Protein AF-A0A6B3ENW8-F1 (afdb_monomer_lite)

Secondary structure (DSSP, 8-state):
---HHHHHHHHHHHHHHHHHHHHHTTTS-HHHHHHHHHHHHHHHHHHHHHHHS-----HHHHHHHHHHHH-

Radius of gyration: 15.23 Å; chains: 1; bounding box: 34×21×38 Å

Foldseek 3Di:
DPDPVVVVVVVVVVVVVVVVLVVVVVPDPPVVSVLCVQLVVLVVVVVCCVPPVVDDPDPVSVVVSCVSNVD

pLDDT: mean 82.15, std 6.18, range [53.28, 90.44]

Sequence (71 aa):
FTRLWPSLLTAGGYVVCFALLAQALKTLQVGTAYAIWAGAGTALIALIGMMFLGESVTLVRLAGIALVIGG

Structure (mmCIF, N/CA/C/O backbone):
data_AF-A0A6B3ENW8-F1
#
_entry.id   AF-A0A6B3ENW8-F1
#
loop_
_atom_site.group_PDB
_atom_site.id
_atom_site.type_symbol
_atom_site.label_atom_id
_atom_site.label_alt_id
_atom_site.label_comp_id
_atom_site.label_asym_id
_atom_site.label_entity_id
_atom_site.label_seq_id
_atom_site.pdbx_PDB_ins_code
_atom_site.Cartn_x
_atom_site.Cartn_y
_atom_site.Cartn_z
_atom_site.occupancy
_atom_site.B_iso_or_equiv
_atom_site.auth_seq_id
_atom_site.auth_comp_id
_atom_site.auth_asym_id
_atom_site.auth_atom_id
_atom_site.pdbx_PDB_model_num
ATOM 1 N N . PHE A 1 1 ? -4.612 12.971 -19.238 1.00 53.28 1 PHE A N 1
ATOM 2 C CA . PHE A 1 1 ? -6.064 12.773 -19.048 1.00 53.28 1 PHE A CA 1
ATOM 3 C C . PHE A 1 1 ? -6.801 13.048 -20.356 1.00 53.28 1 PHE A C 1
ATOM 5 O O . PHE A 1 1 ? -7.522 14.025 -20.466 1.00 53.28 1 PHE A O 1
ATOM 12 N N . THR A 1 2 ? -6.574 12.220 -21.379 1.00 61.81 2 THR A N 1
ATOM 13 C CA . THR A 1 2 ? -7.005 12.531 -22.763 1.00 61.81 2 THR A CA 1
ATOM 14 C C . THR A 1 2 ? -7.965 11.471 -23.318 1.00 61.81 2 THR A C 1
ATOM 16 O O . THR A 1 2 ? -8.441 11.581 -24.440 1.00 61.81 2 THR A O 1
ATOM 19 N N . ARG A 1 3 ? -8.287 10.437 -22.525 1.00 68.12 3 ARG A N 1
ATOM 20 C CA . ARG A 1 3 ? -9.295 9.422 -22.850 1.00 68.12 3 ARG A CA 1
ATOM 21 C C . ARG A 1 3 ? -10.273 9.293 -21.684 1.00 68.12 3 ARG A C 1
ATOM 23 O O . ARG A 1 3 ? -9.863 8.958 -20.577 1.00 68.12 3 ARG A O 1
ATOM 30 N N . LEU A 1 4 ? -11.551 9.551 -21.958 1.00 75.25 4 LEU A N 1
ATOM 31 C CA . LEU A 1 4 ? -12.644 9.572 -20.976 1.00 75.25 4 LEU A CA 1
ATOM 32 C C . LEU A 1 4 ? -12.805 8.234 -20.236 1.00 75.25 4 LEU A C 1
ATOM 34 O O . LEU A 1 4 ? -12.970 8.215 -19.020 1.00 75.25 4 LEU A O 1
ATOM 38 N N . TRP A 1 5 ? -12.682 7.118 -20.957 1.00 78.25 5 TRP A N 1
ATOM 39 C CA . TRP A 1 5 ? -12.873 5.769 -20.414 1.00 78.25 5 TRP A CA 1
ATOM 40 C C . TRP A 1 5 ? -11.863 5.376 -19.318 1.00 78.25 5 TRP A C 1
ATOM 42 O O . TRP A 1 5 ? -12.301 5.039 -18.219 1.00 78.25 5 TRP A O 1
ATOM 52 N N . PRO A 1 6 ? -10.533 5.463 -19.536 1.00 80.31 6 PRO A N 1
ATOM 53 C CA . PRO A 1 6 ? -9.550 5.203 -18.482 1.00 80.31 6 PRO A CA 1
ATOM 54 C C . PRO A 1 6 ? -9.697 6.111 -17.257 1.00 80.31 6 PRO A C 1
ATOM 56 O O . PRO A 1 6 ? -9.442 5.671 -16.141 1.00 80.31 6 PRO A O 1
ATOM 59 N N . SER A 1 7 ? -10.104 7.370 -17.453 1.00 80.62 7 SER A N 1
ATOM 60 C CA . SER A 1 7 ? -10.280 8.337 -16.361 1.00 80.62 7 SER A CA 1
ATOM 61 C C . SER A 1 7 ? -11.503 8.043 -15.489 1.00 80.62 7 SER A C 1
ATOM 63 O O . SER A 1 7 ? -11.440 8.204 -14.275 1.00 80.62 7 SER A O 1
ATOM 65 N N . LEU A 1 8 ? -12.597 7.566 -16.085 1.00 86.12 8 LEU A N 1
ATOM 66 C CA . LEU A 1 8 ? -13.770 7.097 -15.342 1.00 86.12 8 LEU A CA 1
ATOM 67 C C . LEU A 1 8 ? -13.459 5.846 -14.517 1.00 86.12 8 LEU A C 1
ATOM 69 O O . LEU A 1 8 ? -13.914 5.726 -13.383 1.00 86.12 8 LEU A O 1
ATOM 73 N N . LEU A 1 9 ? -12.643 4.944 -15.063 1.00 87.38 9 LEU A N 1
ATOM 74 C CA . LEU A 1 9 ? -12.224 3.720 -14.384 1.00 87.38 9 LEU A CA 1
ATOM 75 C C . LEU A 1 9 ? -11.350 4.019 -13.157 1.00 87.38 9 LEU A C 1
ATOM 77 O O . LEU A 1 9 ? -11.593 3.470 -12.084 1.00 87.38 9 LEU A O 1
ATOM 81 N N . THR A 1 10 ? -10.381 4.934 -13.276 1.00 85.62 10 THR A N 1
ATOM 82 C CA . THR A 1 10 ? -9.572 5.373 -12.127 1.00 85.62 10 THR A CA 1
ATOM 83 C C . THR A 1 10 ? -10.392 6.136 -11.097 1.00 85.62 10 THR A C 1
ATOM 85 O O . THR A 1 10 ? -10.238 5.873 -9.907 1.00 85.62 10 THR A O 1
ATOM 88 N N . ALA A 1 11 ? -11.292 7.027 -11.523 1.00 87.62 11 ALA A N 1
ATOM 89 C CA . ALA A 1 11 ? -12.182 7.738 -10.608 1.00 87.62 11 ALA A CA 1
ATOM 90 C C . ALA A 1 11 ? -13.094 6.767 -9.837 1.00 87.62 11 ALA A C 1
ATOM 92 O O . ALA A 1 11 ? -13.171 6.836 -8.613 1.00 87.62 11 ALA A O 1
ATOM 93 N N . GLY A 1 12 ? -13.721 5.814 -10.533 1.00 90.44 12 GLY A N 1
ATOM 94 C CA . GLY A 1 12 ? -14.548 4.779 -9.914 1.00 90.44 12 GLY A CA 1
ATOM 95 C C . GLY A 1 12 ? -13.755 3.897 -8.948 1.00 90.44 12 GLY A C 1
ATOM 96 O O . GLY A 1 12 ? -14.191 3.677 -7.819 1.00 90.44 12 GLY A O 1
ATOM 97 N N . GLY A 1 13 ? -12.557 3.458 -9.344 1.00 86.62 13 GLY A N 1
ATOM 98 C CA . GLY A 1 13 ? -11.665 2.685 -8.477 1.00 86.62 13 GLY A CA 1
ATOM 99 C C . GLY A 1 13 ? -11.286 3.438 -7.200 1.00 86.62 13 GLY A C 1
ATOM 100 O O . GLY A 1 13 ? -11.321 2.864 -6.112 1.00 86.62 13 GLY A O 1
ATOM 101 N N . TYR A 1 14 ? -11.008 4.739 -7.310 1.00 85.44 14 TYR A N 1
ATOM 102 C CA . TYR A 1 14 ? -10.727 5.594 -6.158 1.00 85.44 14 TYR A CA 1
ATOM 103 C C . TYR A 1 14 ? -11.917 5.703 -5.203 1.00 85.44 14 TYR A C 1
ATOM 105 O O . TYR A 1 14 ? -11.741 5.567 -3.992 1.00 85.44 14 TYR A O 1
ATOM 113 N N . VAL A 1 15 ? -13.126 5.905 -5.733 1.00 89.56 15 VAL A N 1
ATOM 114 C C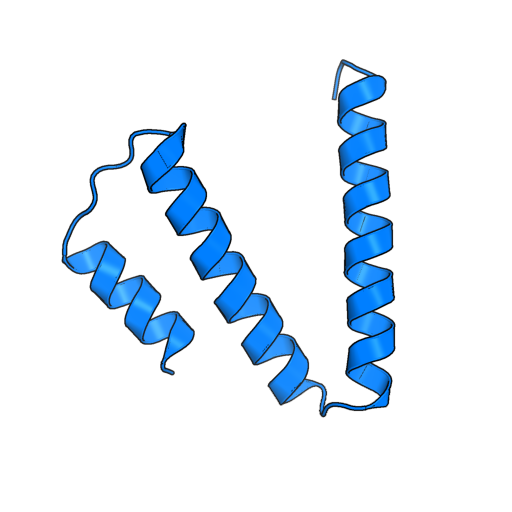A . VAL A 1 15 ? -14.352 5.980 -4.924 1.00 89.56 15 VAL A CA 1
ATOM 115 C C . VAL A 1 15 ? -14.580 4.675 -4.161 1.00 89.56 15 VAL A C 1
ATOM 117 O O . VAL A 1 15 ? -14.830 4.706 -2.958 1.00 89.56 15 VAL A O 1
ATOM 120 N N . VAL A 1 16 ? -14.434 3.526 -4.827 1.00 89.56 16 VAL A N 1
ATOM 121 C CA . VAL A 1 16 ? -14.589 2.208 -4.191 1.00 89.56 16 VAL A CA 1
ATOM 122 C C . VAL A 1 16 ? -13.527 1.989 -3.110 1.00 89.56 16 VAL A C 1
ATOM 124 O O . VAL A 1 16 ? -13.852 1.544 -2.010 1.00 89.56 16 VAL A O 1
ATOM 127 N N . CYS A 1 17 ? -12.270 2.342 -3.389 1.00 84.06 17 CYS A N 1
ATOM 128 C CA . CYS A 1 17 ? -11.170 2.194 -2.439 1.00 84.06 17 CYS A CA 1
ATOM 129 C C . CYS A 1 17 ? -11.403 3.028 -1.170 1.00 84.06 17 CYS A C 1
ATOM 131 O O . CYS A 1 17 ? -11.322 2.502 -0.059 1.00 84.06 17 CYS A O 1
ATOM 133 N N . PHE A 1 18 ? -11.775 4.302 -1.321 1.00 83.75 18 PHE A N 1
ATOM 134 C CA . PHE A 1 18 ? -12.063 5.172 -0.181 1.00 83.75 18 PHE A CA 1
ATOM 135 C C . PHE A 1 18 ? -13.335 4.776 0.570 1.00 83.75 18 PHE A C 1
ATOM 137 O O . PHE A 1 18 ? -13.366 4.896 1.792 1.00 83.75 18 PHE A O 1
ATOM 144 N N . ALA A 1 19 ? -14.361 4.262 -0.112 1.00 85.62 19 ALA A N 1
ATOM 145 C CA . ALA A 1 19 ? -15.561 3.755 0.549 1.00 85.62 19 ALA A CA 1
ATOM 146 C C . ALA A 1 19 ? -15.250 2.535 1.434 1.00 85.62 19 ALA A C 1
ATOM 148 O O . ALA A 1 19 ? -15.692 2.474 2.583 1.00 85.62 19 ALA A O 1
ATOM 149 N N . LEU A 1 20 ? -14.443 1.593 0.933 1.00 82.88 20 LEU A N 1
ATOM 150 C CA . LEU A 1 20 ? -13.981 0.437 1.706 1.00 82.88 20 LEU A CA 1
ATOM 151 C C . LEU A 1 20 ? -13.095 0.860 2.882 1.00 82.88 20 LEU A C 1
ATOM 153 O O . LEU A 1 20 ? -13.272 0.351 3.988 1.00 82.88 20 LEU A O 1
ATOM 157 N N . LEU A 1 21 ? -12.198 1.830 2.679 1.00 81.12 21 LEU A N 1
ATOM 158 C CA . LEU A 1 21 ? -11.371 2.384 3.752 1.00 81.12 21 LEU A CA 1
ATOM 159 C C . LEU A 1 21 ? -12.233 3.055 4.830 1.00 81.12 21 LEU A C 1
ATOM 161 O O . LEU A 1 21 ? -12.051 2.794 6.015 1.00 81.12 21 LEU A O 1
ATOM 165 N N . ALA A 1 22 ? -13.216 3.866 4.432 1.00 82.81 22 ALA A N 1
ATOM 166 C CA . ALA A 1 22 ? -14.141 4.521 5.353 1.00 82.81 22 ALA A CA 1
ATOM 167 C C . ALA A 1 22 ? -14.954 3.508 6.171 1.00 82.81 22 ALA A C 1
ATOM 169 O O . ALA A 1 22 ? -15.220 3.739 7.349 1.00 82.81 22 ALA A O 1
ATOM 170 N N . GLN A 1 23 ? -15.325 2.373 5.574 1.00 82.75 23 GLN A N 1
ATOM 171 C CA . GLN A 1 23 ? -15.996 1.295 6.291 1.00 82.75 23 GLN A CA 1
ATOM 172 C C . GLN A 1 23 ? -15.043 0.569 7.252 1.00 82.75 23 GLN A C 1
ATOM 174 O O . GLN A 1 23 ? -15.424 0.311 8.391 1.00 82.75 23 GLN A O 1
ATOM 179 N N . ALA A 1 24 ? -13.801 0.296 6.842 1.00 80.38 24 ALA A N 1
ATOM 180 C CA . ALA A 1 24 ? -12.790 -0.340 7.688 1.00 80.38 24 ALA A CA 1
ATOM 181 C C . ALA A 1 24 ? -12.429 0.518 8.913 1.00 80.38 24 ALA A C 1
ATOM 183 O O . ALA A 1 24 ? -12.278 -0.012 10.013 1.00 80.38 24 ALA A O 1
ATOM 184 N N . LEU A 1 25 ? -12.370 1.844 8.745 1.00 81.56 25 LEU A N 1
ATOM 185 C CA . LEU A 1 25 ? -12.113 2.813 9.818 1.00 81.56 25 LEU A CA 1
ATOM 186 C C . LEU A 1 25 ? -13.225 2.877 10.877 1.00 81.56 25 LEU A C 1
ATOM 188 O O . LEU A 1 25 ? -12.978 3.360 11.977 1.00 81.56 25 LEU A O 1
ATOM 192 N N . LYS A 1 26 ? -14.439 2.384 10.590 1.00 80.56 26 LYS A N 1
ATOM 193 C CA . LYS A 1 26 ? -15.499 2.272 11.611 1.00 80.56 26 LYS A CA 1
ATOM 194 C C . LYS A 1 26 ? -15.227 1.153 12.618 1.00 80.56 26 LYS A C 1
ATOM 196 O O . LYS A 1 26 ? -15.762 1.193 13.719 1.00 80.56 26 LYS A O 1
ATOM 201 N N . THR A 1 27 ? -14.438 0.153 12.230 1.00 80.44 27 THR A N 1
ATOM 202 C CA . THR A 1 27 ? -14.150 -1.048 13.034 1.00 80.44 27 THR A CA 1
ATOM 203 C C . THR A 1 27 ? -12.701 -1.136 13.503 1.00 80.44 27 THR A C 1
ATOM 205 O O . THR A 1 27 ? -12.436 -1.735 14.539 1.00 80.44 27 THR A O 1
ATOM 208 N N . LEU A 1 28 ? -11.758 -0.557 12.757 1.00 82.31 28 LEU A N 1
ATOM 209 C CA . LEU A 1 28 ? -10.330 -0.576 13.064 1.00 82.31 28 LEU A CA 1
ATOM 210 C C . LEU A 1 28 ? -9.867 0.790 13.566 1.00 82.31 28 LEU A C 1
ATOM 212 O O . LEU A 1 28 ? -10.318 1.826 13.080 1.00 82.31 28 LEU A O 1
ATOM 216 N N . GLN A 1 29 ? -8.899 0.795 14.488 1.00 85.00 29 GLN A N 1
ATOM 217 C CA . GLN A 1 29 ? -8.186 2.024 14.823 1.00 85.00 29 GLN A CA 1
ATOM 218 C C . GLN A 1 29 ? -7.521 2.600 13.572 1.00 85.00 29 GLN A C 1
ATOM 220 O O . GLN A 1 29 ? -6.937 1.875 12.763 1.00 85.00 29 GLN A O 1
ATOM 225 N N . VAL A 1 30 ? -7.568 3.927 13.461 1.00 81.44 30 VAL A N 1
ATOM 226 C CA . VAL A 1 30 ? -7.023 4.686 12.329 1.00 81.44 30 VAL A CA 1
ATOM 227 C C . VAL A 1 30 ? -5.568 4.298 12.046 1.00 81.44 30 VAL A C 1
ATOM 229 O O . VAL A 1 30 ? -5.217 4.080 10.891 1.00 81.44 30 VAL A O 1
ATOM 232 N N . GLY A 1 31 ? -4.748 4.114 13.088 1.00 82.81 31 GLY A N 1
ATOM 233 C CA . GLY A 1 31 ? -3.355 3.677 12.949 1.00 82.81 31 GLY A CA 1
ATOM 234 C C . GLY A 1 31 ? -3.209 2.315 12.265 1.00 82.81 31 GLY A C 1
ATOM 235 O O . GLY A 1 31 ? -2.457 2.190 11.303 1.00 82.81 31 GLY A O 1
ATOM 236 N N . THR A 1 32 ? -3.973 1.307 12.696 1.00 83.31 32 THR A N 1
ATOM 237 C CA . THR A 1 32 ? -3.956 -0.037 12.094 1.00 83.31 32 THR A CA 1
ATOM 238 C C . THR A 1 32 ? -4.464 -0.013 10.654 1.00 83.31 32 THR A C 1
ATOM 240 O O . THR A 1 32 ? -3.867 -0.633 9.777 1.00 83.31 32 THR A O 1
ATOM 243 N N . ALA A 1 33 ? -5.539 0.731 10.388 1.00 84.06 33 ALA A N 1
ATOM 244 C CA . ALA A 1 33 ? -6.095 0.856 9.046 1.00 84.06 33 ALA A CA 1
ATOM 245 C C . ALA A 1 33 ? -5.107 1.521 8.073 1.00 84.06 33 ALA A C 1
ATOM 247 O O . ALA A 1 33 ? -4.911 1.017 6.968 1.00 84.06 33 ALA A O 1
ATOM 248 N N . TYR A 1 34 ? -4.440 2.606 8.487 1.00 82.06 34 TYR A N 1
ATOM 249 C CA . TYR A 1 34 ? -3.418 3.261 7.667 1.00 82.06 34 TYR A CA 1
ATOM 250 C C . TYR A 1 34 ? -2.172 2.395 7.478 1.00 82.06 34 TYR A C 1
ATOM 252 O O . TYR A 1 34 ? -1.640 2.366 6.371 1.00 82.06 34 TYR A O 1
ATOM 260 N N . ALA A 1 35 ? -1.733 1.663 8.508 1.00 84.38 35 ALA A N 1
ATOM 261 C CA . ALA A 1 35 ? -0.598 0.748 8.398 1.00 84.38 35 ALA A CA 1
ATOM 262 C C . ALA A 1 35 ? -0.860 -0.348 7.352 1.00 84.38 35 ALA A C 1
ATOM 264 O O . ALA A 1 35 ? -0.047 -0.557 6.452 1.00 84.38 35 ALA A O 1
ATOM 265 N N . ILE A 1 36 ? -2.035 -0.988 7.408 1.00 84.62 36 ILE A N 1
ATOM 266 C CA . ILE A 1 36 ? -2.435 -2.011 6.432 1.00 84.62 36 ILE A CA 1
ATOM 267 C C . ILE A 1 36 ? -2.562 -1.400 5.033 1.00 84.62 36 ILE A C 1
ATOM 269 O O . ILE A 1 36 ? -2.060 -1.973 4.069 1.00 84.62 36 ILE A O 1
ATOM 273 N N . TRP A 1 37 ? -3.208 -0.238 4.909 1.00 84.56 37 TRP A N 1
ATOM 274 C CA . TRP A 1 37 ? -3.407 0.422 3.618 1.00 84.56 37 TRP A CA 1
ATOM 275 C C . TRP A 1 37 ? -2.080 0.812 2.951 1.00 84.56 37 TRP A C 1
ATOM 277 O O . TRP A 1 37 ? -1.873 0.506 1.776 1.00 84.56 37 TRP A O 1
ATOM 287 N N . ALA A 1 38 ? -1.155 1.419 3.701 1.00 85.19 38 ALA A N 1
ATOM 288 C CA . ALA A 1 38 ? 0.159 1.808 3.198 1.00 85.19 38 ALA A CA 1
ATOM 289 C C . ALA A 1 38 ? 1.029 0.589 2.845 1.00 85.19 38 ALA A C 1
ATOM 291 O O . ALA A 1 38 ? 1.634 0.556 1.769 1.00 85.19 38 ALA A O 1
ATOM 292 N N . GLY A 1 39 ? 1.056 -0.432 3.710 1.00 86.81 39 GLY A N 1
ATOM 293 C CA . GLY A 1 39 ? 1.814 -1.662 3.477 1.00 86.81 39 GLY A CA 1
ATOM 294 C C . GLY A 1 39 ? 1.306 -2.432 2.256 1.00 86.81 39 GLY A C 1
ATOM 295 O O . GLY A 1 39 ? 2.081 -2.749 1.352 1.00 86.81 39 GLY A O 1
ATOM 296 N N . ALA A 1 40 ? -0.008 -2.660 2.173 1.00 86.75 40 ALA A N 1
ATOM 297 C CA . ALA A 1 40 ? -0.627 -3.356 1.048 1.00 86.75 40 ALA A CA 1
ATOM 298 C C . ALA A 1 40 ? -0.471 -2.580 -0.267 1.00 86.75 40 ALA A C 1
ATOM 300 O O . ALA A 1 40 ? -0.124 -3.176 -1.285 1.00 86.75 40 ALA A O 1
ATOM 301 N N . GLY A 1 41 ? -0.673 -1.257 -0.255 1.00 87.00 41 GLY A N 1
ATOM 302 C CA . GLY A 1 41 ? -0.485 -0.413 -1.437 1.00 87.00 41 GLY A CA 1
ATOM 303 C C . GLY A 1 41 ? 0.950 -0.467 -1.962 1.00 87.00 41 GLY A C 1
ATOM 304 O O . GLY A 1 41 ? 1.164 -0.672 -3.156 1.00 87.00 41 GLY A O 1
ATOM 305 N N . THR A 1 42 ? 1.934 -0.371 -1.065 1.00 87.75 42 THR A N 1
ATOM 306 C CA . THR A 1 42 ? 3.358 -0.460 -1.421 1.00 87.75 42 THR A CA 1
ATOM 307 C C . THR A 1 42 ? 3.707 -1.830 -1.999 1.00 87.75 42 THR A C 1
ATOM 309 O O . THR A 1 42 ? 4.353 -1.907 -3.045 1.00 87.75 42 THR A O 1
ATOM 312 N N . ALA A 1 43 ? 3.237 -2.910 -1.365 1.00 86.25 43 ALA A N 1
ATOM 313 C CA . ALA A 1 43 ? 3.444 -4.274 -1.842 1.00 86.25 43 ALA A CA 1
ATOM 314 C C . ALA A 1 43 ? 2.865 -4.472 -3.249 1.00 86.25 43 ALA A C 1
ATOM 316 O O . ALA A 1 43 ? 3.549 -4.986 -4.132 1.00 86.25 43 ALA A O 1
ATOM 317 N N . LEU A 1 44 ? 1.627 -4.018 -3.472 1.00 87.44 44 LEU A N 1
ATOM 318 C CA . LEU A 1 44 ? 0.933 -4.162 -4.748 1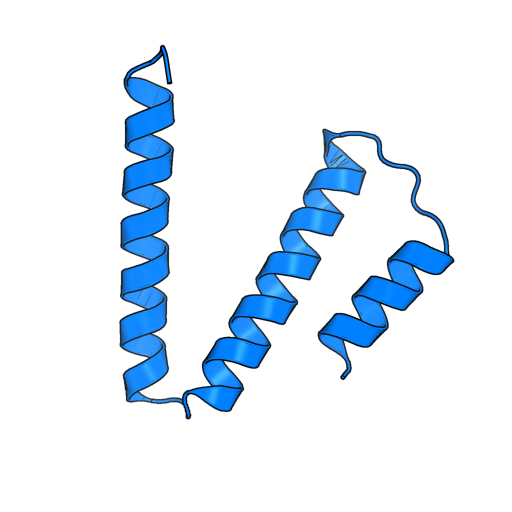.00 87.44 44 LEU A CA 1
ATOM 319 C C . LEU A 1 44 ? 1.639 -3.380 -5.863 1.00 87.44 44 LEU A C 1
ATOM 321 O O . LEU A 1 44 ? 1.877 -3.926 -6.937 1.00 87.44 44 LEU A O 1
ATOM 325 N N . ILE A 1 45 ? 2.014 -2.122 -5.601 1.00 87.38 45 ILE A N 1
ATOM 326 C CA . ILE A 1 45 ? 2.730 -1.276 -6.566 1.00 87.38 45 ILE A CA 1
ATOM 327 C C . ILE A 1 45 ? 4.080 -1.895 -6.920 1.00 87.38 45 ILE A C 1
ATOM 329 O O . ILE A 1 45 ? 4.428 -1.962 -8.097 1.00 87.38 45 ILE A O 1
ATOM 333 N N . ALA A 1 46 ? 4.826 -2.387 -5.930 1.00 85.50 46 ALA A N 1
ATOM 334 C CA . ALA A 1 46 ? 6.096 -3.048 -6.182 1.00 85.50 46 ALA A CA 1
ATOM 335 C C . ALA A 1 46 ? 5.926 -4.322 -7.018 1.00 85.50 46 ALA A C 1
ATOM 337 O O . ALA A 1 46 ? 6.688 -4.544 -7.956 1.00 85.50 46 ALA A O 1
ATOM 338 N N . LEU A 1 47 ? 4.909 -5.136 -6.720 1.00 85.44 47 LEU A N 1
ATOM 339 C CA . LEU A 1 47 ? 4.604 -6.344 -7.484 1.00 85.44 47 LEU A CA 1
ATOM 340 C C . LEU A 1 47 ? 4.272 -6.011 -8.943 1.00 85.44 47 LEU A C 1
ATOM 342 O O . LEU A 1 47 ? 4.802 -6.637 -9.859 1.00 85.44 47 LEU A O 1
ATOM 346 N N . ILE A 1 48 ? 3.456 -4.976 -9.160 1.00 87.44 48 ILE A N 1
ATOM 347 C CA . ILE A 1 48 ? 3.126 -4.467 -10.496 1.00 87.44 48 ILE A CA 1
ATOM 348 C C . ILE A 1 48 ? 4.389 -3.961 -11.208 1.00 87.44 48 ILE A C 1
ATOM 350 O O . ILE A 1 48 ? 4.592 -4.282 -12.378 1.00 87.44 48 ILE A O 1
ATOM 354 N N . GLY A 1 49 ? 5.263 -3.228 -10.514 1.00 86.25 49 GLY A N 1
ATOM 355 C CA . GLY A 1 49 ? 6.547 -2.762 -11.042 1.00 86.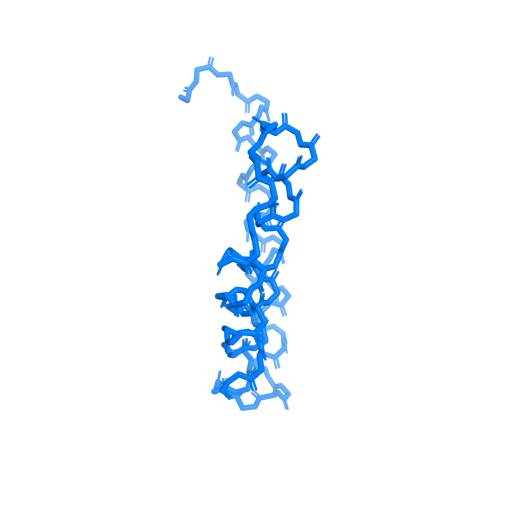25 49 GLY A CA 1
ATOM 356 C C . GLY A 1 49 ? 7.443 -3.904 -11.529 1.00 86.25 49 GLY A C 1
ATOM 357 O O . GLY A 1 49 ? 7.976 -3.863 -12.639 1.00 86.25 49 GLY A O 1
ATOM 358 N N . MET A 1 50 ? 7.534 -4.975 -10.738 1.00 82.88 50 MET A N 1
ATOM 359 C CA . MET A 1 50 ? 8.316 -6.167 -11.079 1.00 82.88 50 MET A CA 1
ATOM 360 C C . MET A 1 50 ? 7.704 -6.964 -12.242 1.00 82.88 50 MET A C 1
ATOM 362 O O . MET A 1 50 ? 8.433 -7.424 -13.115 1.00 82.88 50 MET A O 1
ATOM 366 N N . MET A 1 51 ? 6.376 -7.128 -12.276 1.00 83.31 51 MET A N 1
ATOM 367 C CA . MET A 1 51 ? 5.704 -7.982 -13.267 1.00 83.31 51 MET A CA 1
ATOM 368 C C . MET A 1 51 ? 5.427 -7.290 -14.606 1.00 83.31 51 MET A C 1
ATOM 370 O O . MET A 1 51 ? 5.529 -7.928 -15.649 1.00 83.31 51 MET A O 1
ATOM 374 N N . PHE A 1 52 ? 5.040 -6.011 -14.588 1.00 86.19 52 PHE A N 1
ATOM 375 C CA . PHE A 1 52 ? 4.560 -5.295 -15.777 1.00 86.19 52 PHE A CA 1
ATOM 376 C C . PHE A 1 52 ? 5.536 -4.237 -16.288 1.00 86.19 52 PHE A C 1
ATOM 378 O O . PHE A 1 52 ? 5.587 -4.008 -17.494 1.00 86.19 52 PHE A O 1
ATOM 385 N N . LEU A 1 53 ? 6.296 -3.583 -15.403 1.00 81.44 53 LEU A N 1
ATOM 386 C CA . LEU A 1 53 ? 7.250 -2.539 -15.802 1.00 81.44 53 LEU A CA 1
ATOM 387 C C . LEU A 1 53 ? 8.666 -3.087 -16.039 1.00 81.44 53 LEU A C 1
ATOM 389 O O . LEU A 1 53 ? 9.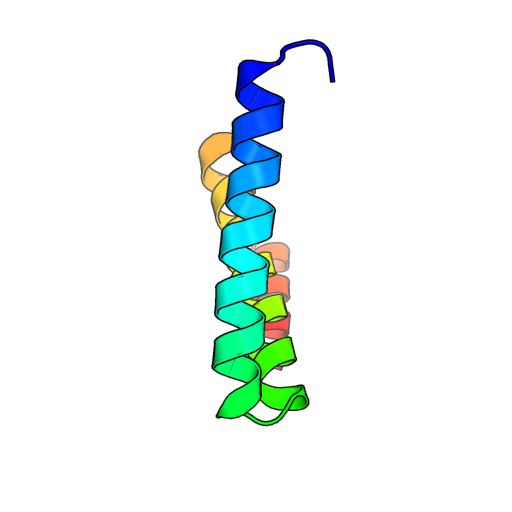530 -2.346 -16.501 1.00 81.44 53 LEU A O 1
ATOM 393 N N . GLY A 1 54 ? 8.904 -4.373 -15.755 1.00 75.88 54 GLY A N 1
ATOM 394 C CA . GLY A 1 54 ? 10.206 -5.014 -15.940 1.00 75.88 54 GLY A CA 1
ATOM 395 C C . GLY A 1 54 ? 11.279 -4.494 -14.986 1.00 75.88 54 GLY A C 1
ATOM 396 O O . GLY A 1 54 ? 12.468 -4.602 -15.287 1.00 75.88 54 GLY A O 1
ATOM 397 N N . GLU A 1 55 ? 10.892 -3.906 -13.848 1.00 77.31 55 GLU A N 1
AT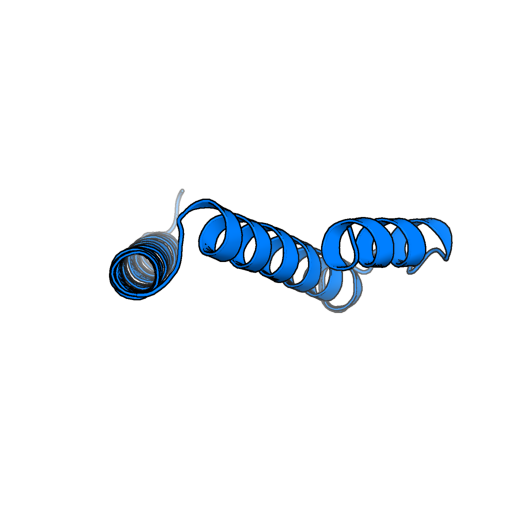OM 398 C CA . GLU A 1 55 ? 11.876 -3.484 -12.857 1.00 77.31 55 GLU A CA 1
ATOM 399 C C . GLU A 1 55 ? 12.631 -4.690 -12.306 1.00 77.31 55 GLU A C 1
ATOM 401 O O . GLU A 1 55 ? 12.046 -5.668 -11.834 1.00 77.31 55 GLU A O 1
ATOM 406 N N . SER A 1 56 ? 13.957 -4.577 -12.312 1.00 74.31 56 SER A N 1
ATOM 407 C CA . SER A 1 56 ? 14.855 -5.581 -11.762 1.00 74.31 56 SER A CA 1
ATOM 408 C C . SER A 1 56 ? 14.546 -5.835 -10.287 1.00 74.31 56 SER A C 1
ATOM 410 O O . SER A 1 56 ? 14.561 -4.921 -9.455 1.00 74.31 56 SER A O 1
ATOM 412 N N . VAL A 1 57 ? 14.290 -7.103 -9.969 1.00 76.69 57 VAL A N 1
ATOM 413 C CA . VAL A 1 57 ? 14.068 -7.577 -8.603 1.00 76.69 57 VAL A CA 1
ATOM 414 C C . VAL A 1 57 ? 15.412 -7.634 -7.882 1.00 76.69 57 VAL A C 1
ATOM 416 O O . VAL A 1 57 ? 16.104 -8.649 -7.883 1.00 76.69 57 VAL A O 1
ATOM 419 N N . THR A 1 58 ? 15.817 -6.515 -7.290 1.00 82.31 58 THR A N 1
ATOM 420 C CA . THR A 1 58 ? 17.050 -6.441 -6.500 1.00 82.31 58 THR A CA 1
ATOM 421 C C . THR A 1 58 ? 16.774 -6.843 -5.052 1.00 82.31 58 THR A C 1
ATOM 423 O O . THR A 1 58 ? 15.755 -6.452 -4.479 1.00 82.31 58 THR A O 1
ATOM 426 N N . LEU A 1 59 ? 17.716 -7.550 -4.419 1.00 81.38 59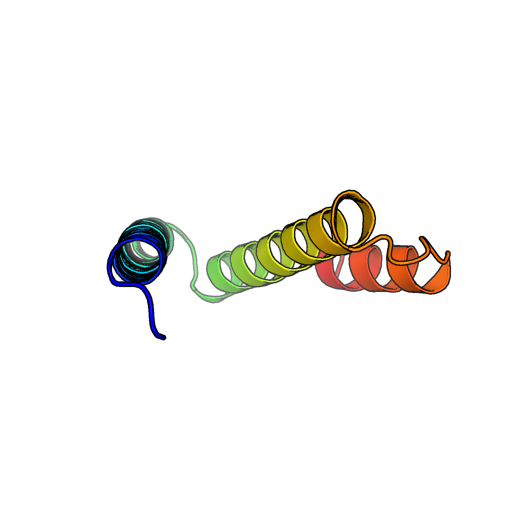 LEU A N 1
ATOM 427 C CA . LEU A 1 59 ? 17.618 -7.972 -3.013 1.00 81.38 59 LEU A CA 1
ATOM 428 C C . LEU A 1 59 ? 17.320 -6.795 -2.064 1.00 81.38 59 LEU A C 1
ATOM 430 O O . LEU A 1 59 ? 16.516 -6.917 -1.148 1.00 81.38 59 LEU A O 1
ATOM 434 N N . VAL A 1 60 ? 17.909 -5.628 -2.345 1.00 82.75 60 VAL A N 1
ATOM 435 C CA . VAL A 1 60 ? 17.696 -4.371 -1.603 1.00 82.75 60 VAL A CA 1
ATOM 436 C C . VAL A 1 60 ? 16.239 -3.907 -1.663 1.00 82.75 60 VAL A C 1
ATOM 438 O O . VAL A 1 60 ? 15.701 -3.409 -0.680 1.00 82.75 60 VAL A O 1
ATOM 441 N N . ARG A 1 61 ? 15.575 -4.090 -2.807 1.00 78.44 61 ARG A N 1
ATOM 442 C CA . ARG A 1 61 ? 14.192 -3.654 -3.011 1.00 78.44 61 ARG A CA 1
ATOM 443 C C . ARG A 1 61 ? 13.214 -4.565 -2.284 1.00 78.44 61 ARG A C 1
ATOM 445 O O . ARG A 1 61 ? 12.313 -4.075 -1.614 1.00 78.44 61 ARG A O 1
ATOM 452 N N . LEU A 1 62 ? 13.439 -5.876 -2.367 1.00 82.50 62 LEU A N 1
ATOM 453 C CA . LEU A 1 62 ? 12.688 -6.858 -1.586 1.00 82.50 62 LEU A CA 1
ATOM 454 C C . LEU A 1 62 ? 12.870 -6.630 -0.083 1.00 82.50 62 LEU A C 1
ATOM 456 O O . LEU A 1 62 ? 11.881 -6.635 0.641 1.00 82.50 62 LEU A O 1
ATOM 460 N N . ALA A 1 63 ? 14.097 -6.361 0.371 1.00 85.25 63 ALA A N 1
ATOM 461 C CA . ALA A 1 63 ? 14.367 -6.030 1.767 1.00 85.25 63 ALA A CA 1
ATOM 462 C C . ALA A 1 63 ? 13.640 -4.747 2.199 1.00 85.25 63 ALA A C 1
ATOM 464 O O . ALA A 1 63 ? 13.007 -4.736 3.248 1.00 85.25 63 ALA A O 1
ATOM 465 N N . GLY A 1 64 ? 13.657 -3.696 1.373 1.00 82.50 64 GLY A N 1
ATOM 466 C CA . GLY A 1 64 ? 12.925 -2.457 1.647 1.00 82.50 64 GLY A CA 1
ATOM 467 C C . GLY A 1 64 ? 11.412 -2.668 1.742 1.00 82.50 64 GLY A C 1
ATOM 468 O O . GLY A 1 64 ? 10.785 -2.178 2.673 1.00 82.50 64 GLY A O 1
ATOM 469 N N . ILE A 1 65 ? 10.824 -3.449 0.830 1.00 83.44 65 ILE A N 1
ATOM 470 C CA . ILE A 1 65 ? 9.394 -3.791 0.874 1.00 83.44 65 ILE A CA 1
ATOM 471 C C . ILE A 1 65 ? 9.076 -4.623 2.120 1.00 83.44 65 ILE A C 1
ATOM 473 O O . ILE A 1 65 ? 8.102 -4.335 2.808 1.00 83.44 65 ILE A O 1
ATOM 477 N N . ALA A 1 66 ? 9.903 -5.621 2.441 1.00 84.56 66 ALA A N 1
ATOM 478 C CA . ALA A 1 66 ? 9.733 -6.442 3.636 1.00 84.56 66 ALA A CA 1
ATOM 479 C C . ALA A 1 66 ? 9.812 -5.611 4.923 1.00 84.56 66 ALA A C 1
ATOM 481 O O . ALA A 1 66 ? 9.066 -5.882 5.853 1.00 84.56 66 ALA A O 1
ATOM 482 N N . LEU A 1 67 ? 10.657 -4.579 4.961 1.00 84.25 67 LEU A N 1
ATOM 483 C CA . LEU A 1 67 ? 10.792 -3.670 6.099 1.00 84.25 67 LEU A CA 1
ATOM 484 C C . LEU A 1 67 ? 9.599 -2.706 6.201 1.00 84.25 67 LEU A C 1
ATOM 486 O O . LEU A 1 67 ? 9.093 -2.477 7.288 1.00 84.25 67 LEU A O 1
ATOM 490 N N . VAL A 1 68 ? 9.070 -2.217 5.073 1.00 82.25 68 VAL A N 1
ATOM 491 C CA . VAL A 1 68 ? 7.835 -1.406 5.048 1.00 82.25 68 VAL A CA 1
ATOM 492 C C . VAL A 1 68 ? 6.611 -2.215 5.491 1.00 82.25 68 VAL A C 1
ATOM 494 O O . VAL A 1 68 ? 5.737 -1.680 6.169 1.00 82.25 68 VAL A O 1
ATOM 497 N N . ILE A 1 69 ? 6.526 -3.489 5.099 1.00 79.19 69 ILE A N 1
ATOM 498 C CA . ILE A 1 69 ? 5.418 -4.376 5.485 1.00 79.19 69 ILE A CA 1
ATOM 499 C C . ILE A 1 69 ? 5.592 -4.883 6.923 1.00 79.19 69 ILE A C 1
ATOM 501 O O . ILE A 1 69 ? 4.606 -5.011 7.644 1.00 79.19 69 ILE A O 1
ATOM 505 N N . GLY A 1 70 ? 6.824 -5.204 7.318 1.00 76.69 70 GLY A N 1
ATOM 506 C CA . GLY A 1 70 ? 7.163 -5.758 8.627 1.00 76.69 70 GLY A CA 1
ATOM 507 C C . GLY A 1 70 ? 7.127 -4.730 9.755 1.00 76.69 70 GLY A C 1
ATOM 508 O O . GLY A 1 70 ? 6.685 -5.080 10.847 1.00 76.69 70 GLY A O 1
ATOM 509 N N . GLY A 1 71 ? 7.511 -3.480 9.463 1.00 63.38 71 GLY A N 1
ATOM 510 C CA . GLY A 1 71 ? 7.714 -2.432 10.466 1.00 63.38 71 GLY A CA 1
ATOM 511 C C . GLY A 1 71 ? 9.035 -2.591 11.202 1.00 63.38 71 GLY A C 1
ATOM 512 O O . GLY A 1 71 ? 9.253 -3.664 11.805 1.00 63.38 71 GLY A O 1
#